Protein AF-X1F8W3-F1 (afdb_monomer_lite)

pLDDT: mean 80.5, std 16.08, range [35.09, 96.38]

Sequence (111 aa):
MELKEGIKSKRTVRGIKFFSSEDVSRILGLSIISARLYLKDGKIPGGIKIGRRWFVSNRNLDKWLTGSFIFTPSQAEIIEEKLVKNIETTLAKIRQKQEELKRNSAPKEAV

InterPro domains:
  IPR041657 Helix-turn-helix domain, group 17 [PF12728] (19-66)

Structure (mmCIF, N/CA/C/O backbone):
data_AF-X1F8W3-F1
#
_entry.id   AF-X1F8W3-F1
#
loop_
_atom_site.group_PDB
_atom_site.id
_atom_site.type_symbol
_atom_site.label_atom_id
_atom_site.label_alt_id
_atom_site.label_comp_id
_atom_site.label_asym_id
_atom_site.label_entity_id
_atom_site.label_seq_id
_atom_site.pdbx_PDB_ins_code
_atom_site.Cartn_x
_atom_site.Cartn_y
_atom_site.Cartn_z
_atom_site.occupancy
_atom_site.B_iso_or_equiv
_atom_site.auth_seq_id
_atom_site.auth_comp_id
_atom_site.auth_asym_id
_atom_site.auth_atom_id
_atom_site.pdbx_PDB_model_num
ATOM 1 N N . MET A 1 1 ? -6.905 -26.098 18.310 1.00 35.69 1 MET A N 1
ATOM 2 C CA . MET A 1 1 ? -6.172 -25.192 17.401 1.00 35.69 1 MET A CA 1
ATOM 3 C C . MET A 1 1 ? -6.775 -23.807 17.600 1.00 35.69 1 MET A C 1
ATOM 5 O O . MET A 1 1 ? -7.760 -23.471 16.961 1.00 35.69 1 MET A O 1
ATOM 9 N N . GLU A 1 2 ? -6.302 -23.081 18.614 1.00 35.09 2 GLU A N 1
ATOM 10 C CA . GLU A 1 2 ? -6.879 -21.792 19.015 1.00 35.09 2 GLU A CA 1
ATOM 11 C C . GLU A 1 2 ? -6.372 -20.680 18.092 1.00 35.09 2 GLU A C 1
ATOM 13 O O . GLU A 1 2 ? -5.166 -20.491 17.917 1.00 35.09 2 GLU A O 1
ATOM 18 N N . LEU A 1 3 ? -7.308 -19.960 17.472 1.00 35.47 3 LEU A N 1
ATOM 19 C CA . LEU A 1 3 ? -7.032 -18.760 16.690 1.00 35.47 3 LEU A CA 1
ATOM 20 C C . LEU A 1 3 ? -6.466 -17.694 17.636 1.00 35.47 3 LEU A C 1
ATOM 22 O O . LEU A 1 3 ? -7.182 -17.150 18.475 1.00 35.47 3 LEU A O 1
ATOM 26 N N . LYS A 1 4 ? -5.159 -17.440 17.517 1.00 42.25 4 LYS A N 1
ATOM 27 C CA . LYS A 1 4 ? -4.431 -16.440 18.302 1.00 42.25 4 LYS A CA 1
ATOM 28 C C . LYS A 1 4 ? -5.124 -15.078 18.215 1.00 42.25 4 LYS A C 1
ATOM 30 O O . LYS A 1 4 ? -5.308 -14.544 17.127 1.00 42.25 4 LYS A O 1
ATOM 35 N N . GLU A 1 5 ? -5.468 -14.576 19.399 1.00 39.41 5 GLU A N 1
ATOM 36 C CA . GLU A 1 5 ? -5.781 -13.201 19.791 1.00 39.41 5 GLU A CA 1
ATOM 37 C C . GLU A 1 5 ? -6.077 -12.204 18.660 1.00 39.41 5 GLU A C 1
ATOM 39 O O . GLU A 1 5 ? -5.198 -11.785 17.904 1.00 39.41 5 GLU A O 1
ATOM 44 N N . GLY A 1 6 ? -7.332 -11.746 18.626 1.00 40.38 6 GLY A N 1
ATOM 45 C CA . GLY A 1 6 ? -7.822 -10.725 17.708 1.00 40.38 6 GLY A CA 1
ATOM 46 C C . GLY A 1 6 ? -6.868 -9.538 17.569 1.00 40.38 6 GLY A C 1
ATOM 47 O O . GLY A 1 6 ? -6.404 -8.959 18.553 1.00 40.38 6 GLY A O 1
ATOM 48 N N . ILE A 1 7 ? -6.595 -9.171 16.317 1.00 46.47 7 ILE A N 1
ATOM 49 C CA . ILE A 1 7 ? -5.735 -8.053 15.932 1.00 46.47 7 ILE A CA 1
ATOM 50 C C . ILE A 1 7 ? -6.200 -6.787 16.673 1.00 46.47 7 ILE A C 1
ATOM 52 O O . ILE A 1 7 ? -7.218 -6.176 16.333 1.00 46.47 7 ILE A O 1
ATOM 56 N N . LYS A 1 8 ? -5.474 -6.405 17.732 1.00 46.94 8 LYS A N 1
ATOM 57 C CA . LYS A 1 8 ? -5.797 -5.240 18.566 1.00 46.94 8 LYS A CA 1
ATOM 58 C C . LYS A 1 8 ? -5.547 -3.955 17.778 1.00 46.94 8 LYS A C 1
ATOM 60 O O . LYS A 1 8 ? -4.443 -3.416 17.794 1.00 46.94 8 LYS A O 1
ATOM 65 N N . SER A 1 9 ? -6.592 -3.438 17.134 1.00 52.06 9 SER A N 1
ATOM 66 C CA . SER A 1 9 ? -6.639 -2.043 16.686 1.00 52.06 9 SER A CA 1
ATOM 67 C C . SER A 1 9 ? -6.369 -1.136 17.888 1.00 52.06 9 SER A C 1
ATOM 69 O O . SER A 1 9 ? -7.103 -1.158 18.875 1.00 52.06 9 SER A O 1
ATOM 71 N N . LYS A 1 10 ? -5.292 -0.345 17.828 1.00 56.47 10 LYS A N 1
ATOM 72 C CA . LYS A 1 10 ? -4.890 0.526 18.945 1.00 56.47 10 LYS A CA 1
ATOM 73 C C . LYS A 1 10 ? -5.792 1.749 19.121 1.00 56.47 10 LYS A C 1
ATOM 75 O O . LYS A 1 10 ? -5.670 2.432 20.135 1.00 56.47 10 LYS A O 1
ATOM 80 N N . ARG A 1 11 ? -6.628 2.085 18.131 1.00 64.00 11 ARG A N 1
ATOM 81 C CA . ARG A 1 11 ? -7.439 3.310 18.133 1.00 64.00 11 ARG A CA 1
ATOM 82 C C . ARG A 1 11 ? -8.767 3.095 17.419 1.00 64.00 11 ARG A C 1
ATOM 84 O O . ARG A 1 11 ? -8.799 2.848 16.214 1.00 64.00 11 ARG A O 1
ATOM 91 N N . THR A 1 12 ? -9.846 3.276 18.171 1.00 71.62 12 THR A N 1
ATOM 92 C CA . THR A 1 12 ? -11.211 3.348 17.652 1.00 71.62 12 THR A CA 1
ATOM 93 C C . THR A 1 12 ? -11.664 4.800 17.729 1.00 71.62 12 THR A C 1
ATOM 95 O O . THR A 1 12 ? -11.632 5.395 18.802 1.00 71.62 12 THR A O 1
ATOM 98 N N . VAL A 1 13 ? -12.079 5.386 16.608 1.00 69.25 13 VAL A N 1
ATOM 99 C CA . VAL A 1 13 ? -12.645 6.744 16.569 1.00 69.25 13 VAL A CA 1
ATOM 100 C C . VAL A 1 13 ? -14.052 6.633 16.007 1.00 69.25 13 VAL A C 1
ATOM 102 O O . VAL A 1 13 ? -14.225 6.128 14.901 1.00 69.25 13 VAL A O 1
ATOM 105 N N . ARG A 1 14 ? -15.066 7.063 16.772 1.00 70.75 14 ARG A N 1
ATOM 106 C CA . ARG A 1 14 ? -16.489 6.973 16.378 1.00 70.75 14 ARG A CA 1
ATOM 107 C C . ARG A 1 14 ? -16.908 5.558 15.925 1.00 70.75 14 ARG A C 1
ATOM 109 O O . ARG A 1 14 ? -17.588 5.396 14.919 1.00 70.75 14 ARG A O 1
ATOM 116 N N . GLY A 1 15 ? -16.431 4.521 16.620 1.00 77.75 15 GLY A N 1
ATOM 117 C CA . GLY A 1 15 ? -16.706 3.113 16.284 1.00 77.75 15 GLY A CA 1
ATOM 118 C C . GLY A 1 15 ? -15.906 2.548 15.100 1.00 77.75 15 GLY A C 1
ATOM 119 O O . GLY A 1 15 ? -15.981 1.353 14.826 1.00 77.75 15 GLY A O 1
ATOM 120 N N . ILE A 1 16 ? -15.093 3.362 14.419 1.00 79.50 16 ILE A N 1
ATOM 121 C CA . ILE A 1 16 ? -14.241 2.919 13.312 1.00 79.50 16 ILE A CA 1
ATOM 122 C C . ILE A 1 16 ? -12.872 2.521 13.862 1.00 79.50 16 ILE A C 1
ATOM 124 O O . ILE A 1 16 ? -12.170 3.339 14.460 1.00 79.50 16 ILE A O 1
ATOM 128 N N . LYS A 1 17 ? -12.492 1.259 13.642 1.00 86.75 17 LYS A N 1
ATOM 129 C CA . LYS A 1 17 ? -11.168 0.725 13.982 1.00 86.75 17 LYS A CA 1
ATOM 130 C C . LYS A 1 17 ? -10.131 1.183 12.961 1.00 86.75 17 LYS A C 1
ATOM 132 O O . LYS A 1 17 ? -10.383 1.116 11.757 1.00 86.75 17 LYS A O 1
ATOM 137 N N . PHE A 1 18 ? -8.969 1.603 13.447 1.00 88.25 18 PHE A N 1
ATOM 138 C CA . PHE A 1 18 ? -7.807 1.927 12.623 1.00 88.25 18 PHE A CA 1
ATOM 139 C C . PHE A 1 18 ? -6.662 0.951 12.888 1.00 88.25 18 PHE A C 1
ATOM 141 O O . PHE A 1 18 ? -6.408 0.575 14.036 1.00 88.25 18 PHE A O 1
ATOM 148 N N . PHE A 1 19 ? -5.960 0.587 11.823 1.00 91.19 19 PHE A N 1
ATOM 149 C CA . PHE A 1 19 ? -4.802 -0.300 11.825 1.00 91.19 19 PHE A CA 1
ATOM 150 C C . PHE A 1 19 ? -3.563 0.485 11.436 1.00 91.19 19 PHE A C 1
ATOM 152 O O . PHE A 1 19 ? -3.603 1.242 10.466 1.00 91.19 19 PHE A O 1
ATOM 159 N N . SER A 1 20 ? -2.474 0.332 12.185 1.00 93.25 20 SER A N 1
ATOM 160 C CA . SER A 1 20 ? -1.189 0.925 11.813 1.00 93.25 20 SER A CA 1
ATOM 161 C C . SER A 1 20 ? -0.466 0.091 10.752 1.00 93.25 20 SER A C 1
ATOM 163 O O . SER A 1 20 ? -0.867 -1.026 10.437 1.00 93.25 20 SER A O 1
ATOM 165 N N . SER A 1 21 ? 0.648 0.599 10.225 1.00 92.88 21 SER A N 1
ATOM 166 C CA . SER A 1 21 ? 1.546 -0.164 9.342 1.00 92.88 21 SER A CA 1
ATOM 167 C C . SER A 1 21 ? 1.969 -1.527 9.913 1.00 92.88 21 SER A C 1
ATOM 169 O O . SER A 1 21 ? 2.103 -2.489 9.167 1.00 92.88 21 SER A O 1
ATOM 171 N N . GLU A 1 22 ? 2.166 -1.623 11.226 1.00 93.62 22 GLU A N 1
ATOM 172 C CA . GLU A 1 22 ? 2.526 -2.849 11.941 1.00 93.62 22 GLU A CA 1
ATOM 173 C C . GLU A 1 22 ? 1.352 -3.831 12.025 1.00 93.62 22 GLU A C 1
ATOM 175 O O . GLU A 1 22 ? 1.541 -5.042 11.938 1.00 93.62 22 GLU A O 1
ATOM 180 N N . ASP A 1 23 ? 0.128 -3.325 12.168 1.00 92.00 23 ASP A N 1
ATOM 181 C CA . ASP A 1 23 ? -1.077 -4.152 12.111 1.00 92.00 23 ASP A CA 1
ATOM 182 C C . ASP A 1 23 ? -1.292 -4.684 10.692 1.00 92.00 23 ASP A C 1
ATOM 184 O O . ASP A 1 23 ? -1.471 -5.882 10.505 1.00 92.00 23 ASP A O 1
ATOM 188 N N . VAL A 1 24 ? -1.182 -3.814 9.685 1.00 91.81 24 VAL A N 1
ATOM 189 C CA . VAL A 1 24 ? -1.296 -4.180 8.265 1.00 91.81 24 VAL A CA 1
ATOM 190 C C . VAL A 1 24 ? -0.223 -5.193 7.865 1.00 91.81 24 VAL A C 1
ATOM 192 O O . VAL A 1 24 ? -0.518 -6.158 7.170 1.00 91.81 24 VAL A O 1
ATOM 195 N N . SER A 1 25 ? 1.009 -5.020 8.344 1.00 93.62 25 SER A N 1
ATOM 196 C CA . SER A 1 25 ? 2.098 -5.984 8.156 1.00 93.62 25 SER A CA 1
ATOM 197 C C . SER A 1 25 ? 1.730 -7.372 8.683 1.00 93.62 25 SER A C 1
ATOM 199 O O . SER A 1 25 ? 1.914 -8.353 7.967 1.00 93.62 25 SER A O 1
ATOM 201 N N . ARG A 1 26 ? 1.144 -7.455 9.885 1.00 92.81 26 ARG A N 1
ATOM 202 C CA . ARG A 1 26 ? 0.686 -8.724 10.469 1.00 92.81 26 ARG A CA 1
ATOM 203 C C . ARG A 1 26 ? -0.492 -9.333 9.715 1.00 92.81 26 ARG A C 1
ATOM 205 O O . ARG A 1 26 ? -0.504 -10.539 9.517 1.00 92.81 26 ARG A O 1
ATOM 212 N N . ILE A 1 27 ? -1.452 -8.512 9.292 1.00 89.44 27 ILE A N 1
ATOM 213 C CA . ILE A 1 27 ? -2.636 -8.957 8.541 1.00 89.44 27 ILE A CA 1
ATOM 214 C C . ILE A 1 27 ? -2.236 -9.535 7.179 1.00 89.44 27 ILE A C 1
ATOM 216 O O . ILE A 1 27 ? -2.746 -10.575 6.780 1.00 89.44 27 ILE A O 1
ATOM 220 N N . LEU A 1 28 ? -1.326 -8.864 6.469 1.00 88.75 28 LEU A N 1
ATOM 221 C CA . LEU A 1 28 ? -0.954 -9.217 5.096 1.00 88.75 28 LEU A CA 1
ATOM 222 C C . LEU A 1 28 ? 0.259 -10.152 5.005 1.00 88.75 28 LEU A C 1
ATOM 224 O O . LEU A 1 28 ? 0.614 -10.572 3.908 1.00 88.75 28 LEU A O 1
ATOM 228 N N . GLY A 1 29 ? 0.938 -10.434 6.120 1.00 90.12 29 GLY A N 1
ATOM 229 C CA . GLY A 1 29 ? 2.182 -11.212 6.121 1.00 90.12 29 GLY A CA 1
ATOM 230 C C . GLY A 1 29 ? 3.344 -10.518 5.397 1.00 90.12 29 GLY A C 1
ATOM 231 O O . GLY A 1 29 ? 4.235 -11.181 4.874 1.00 90.12 29 GLY A O 1
ATOM 232 N N . LEU A 1 30 ? 3.341 -9.183 5.337 1.00 91.75 30 LEU A N 1
ATOM 233 C CA . LEU A 1 30 ? 4.356 -8.379 4.646 1.00 91.75 30 LEU A CA 1
ATOM 234 C C . LEU A 1 30 ? 5.331 -7.744 5.638 1.00 91.75 30 LEU A C 1
ATOM 236 O O . LEU A 1 30 ? 5.013 -7.571 6.813 1.00 91.75 30 LEU A O 1
ATOM 240 N N . SER A 1 31 ? 6.493 -7.289 5.159 1.00 95.31 31 SER A N 1
ATOM 241 C CA . SER A 1 31 ? 7.386 -6.467 5.985 1.00 95.31 31 SER A CA 1
ATOM 242 C C . SER A 1 31 ? 6.705 -5.155 6.410 1.00 95.31 31 SER A C 1
ATOM 244 O O . SER A 1 31 ? 5.912 -4.574 5.661 1.00 95.31 31 SER A O 1
ATOM 246 N N . ILE A 1 32 ? 7.054 -4.635 7.592 1.00 94.62 32 ILE A N 1
ATOM 247 C CA . ILE A 1 32 ? 6.522 -3.353 8.097 1.00 94.62 32 ILE A CA 1
ATOM 248 C C . ILE A 1 32 ? 6.855 -2.202 7.135 1.00 94.62 32 ILE A C 1
ATOM 250 O O . ILE A 1 32 ? 6.046 -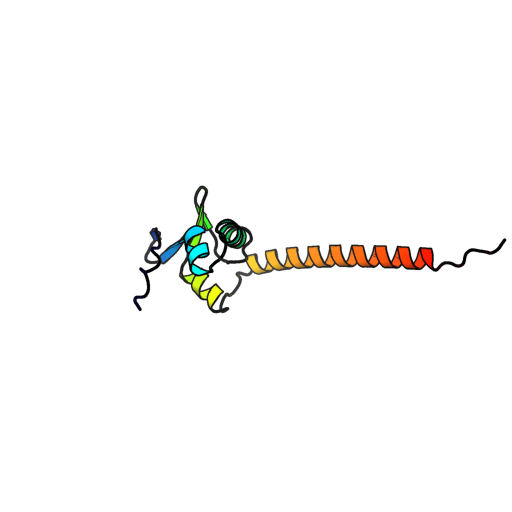1.291 6.942 1.00 94.62 32 ILE A O 1
ATOM 254 N N . ILE A 1 33 ? 8.027 -2.256 6.494 1.00 95.31 33 ILE A N 1
ATOM 255 C CA . ILE A 1 33 ? 8.454 -1.271 5.495 1.00 95.31 33 ILE A CA 1
ATOM 256 C C . ILE A 1 33 ? 7.520 -1.321 4.281 1.00 95.31 33 ILE A C 1
ATOM 258 O O . ILE A 1 33 ? 7.018 -0.280 3.862 1.00 95.31 33 ILE A O 1
ATOM 262 N N . SER A 1 34 ? 7.226 -2.517 3.762 1.00 94.81 34 SER A N 1
ATOM 263 C CA . SER A 1 34 ? 6.308 -2.714 2.634 1.00 94.81 34 SER A CA 1
ATOM 264 C C . SER A 1 34 ? 4.897 -2.236 2.967 1.00 94.81 34 SER A C 1
ATOM 266 O O . SER A 1 34 ? 4.322 -1.471 2.198 1.00 94.81 34 SER A O 1
ATOM 268 N N . ALA A 1 35 ? 4.367 -2.600 4.139 1.00 93.69 35 ALA A N 1
ATOM 269 C CA . ALA A 1 35 ? 3.054 -2.144 4.592 1.00 93.69 35 ALA A CA 1
ATOM 270 C C . ALA A 1 35 ? 2.987 -0.609 4.674 1.00 93.69 35 ALA A C 1
ATOM 272 O O . ALA A 1 35 ? 2.033 0.012 4.206 1.00 93.69 35 ALA A O 1
ATOM 273 N N . ARG A 1 36 ? 4.039 0.028 5.201 1.00 94.25 36 ARG A N 1
ATOM 274 C CA . ARG A 1 36 ? 4.145 1.490 5.247 1.00 94.25 36 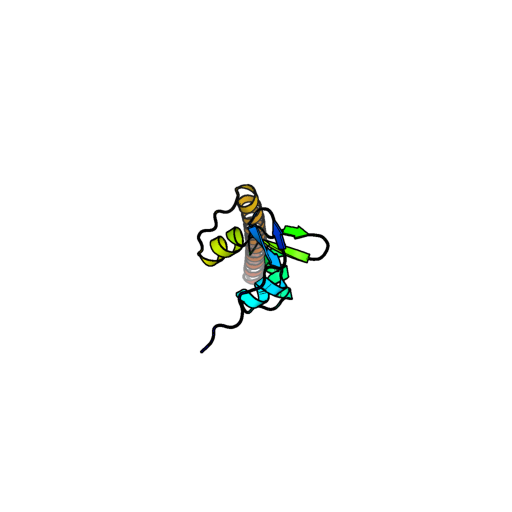ARG A CA 1
ATOM 275 C C . ARG A 1 36 ? 4.206 2.113 3.852 1.00 94.25 36 ARG A C 1
ATOM 277 O O . ARG A 1 36 ? 3.551 3.129 3.636 1.00 94.25 36 ARG A O 1
ATOM 284 N N . LEU A 1 37 ? 4.986 1.546 2.931 1.00 94.19 37 LEU A N 1
ATOM 285 C CA . LEU A 1 37 ? 5.072 2.028 1.550 1.00 94.19 37 LEU A CA 1
ATOM 286 C C . LEU A 1 37 ? 3.730 1.887 0.838 1.00 94.19 37 LEU A C 1
ATOM 288 O O . LEU A 1 37 ? 3.292 2.824 0.191 1.00 94.19 37 LEU A O 1
ATOM 292 N N . TYR A 1 38 ? 3.019 0.779 1.025 1.00 92.75 38 TYR A N 1
ATOM 293 C CA . TYR A 1 38 ? 1.725 0.568 0.376 1.00 92.75 38 TYR A CA 1
ATOM 294 C C . TYR A 1 38 ? 0.667 1.565 0.851 1.00 92.75 38 TYR A C 1
ATOM 296 O O . TYR A 1 38 ? -0.106 2.063 0.036 1.00 92.75 38 TYR A O 1
ATOM 304 N N . LEU A 1 39 ? 0.673 1.901 2.144 1.00 92.38 39 LEU A N 1
ATOM 305 C CA . LEU A 1 39 ? -0.174 2.958 2.700 1.00 92.38 39 LEU A CA 1
ATOM 306 C C . LEU A 1 39 ? 0.235 4.351 2.206 1.00 92.38 39 LEU A C 1
ATOM 308 O O . LEU A 1 39 ? -0.628 5.170 1.904 1.00 92.38 39 LEU A O 1
ATOM 312 N N . LYS A 1 40 ? 1.542 4.621 2.120 1.00 92.12 40 LYS A N 1
ATOM 313 C CA . LYS A 1 40 ? 2.084 5.908 1.663 1.00 92.12 40 LYS A CA 1
ATOM 314 C C . LYS A 1 40 ? 1.813 6.159 0.182 1.00 92.12 40 LYS A C 1
ATOM 316 O O . LYS A 1 40 ? 1.453 7.269 -0.193 1.00 92.12 40 LYS A O 1
ATOM 321 N N . ASP A 1 41 ? 2.020 5.141 -0.641 1.00 87.88 41 ASP A N 1
ATOM 322 C CA . ASP A 1 41 ? 1.959 5.231 -2.099 1.00 87.88 41 ASP A CA 1
ATOM 323 C C . ASP A 1 41 ? 0.519 5.115 -2.623 1.00 87.88 41 ASP A C 1
ATOM 325 O O . ASP A 1 41 ?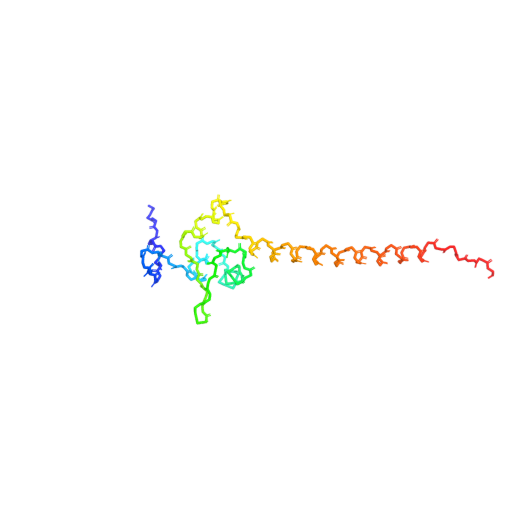 0.292 5.276 -3.822 1.00 87.88 41 ASP A O 1
ATOM 329 N N . GLY A 1 42 ? -0.444 4.834 -1.736 1.00 86.50 42 GLY A N 1
ATOM 330 C CA . GLY A 1 42 ? -1.862 4.685 -2.065 1.00 86.50 42 GLY A CA 1
ATOM 331 C C . GLY A 1 42 ? -2.238 3.319 -2.642 1.00 86.50 42 GLY A C 1
ATOM 332 O O . GLY A 1 42 ? -3.370 3.146 -3.079 1.00 86.50 42 GLY A O 1
ATOM 333 N N . LYS A 1 43 ? -1.323 2.337 -2.623 1.00 87.19 43 LYS A N 1
ATOM 334 C CA . LYS A 1 43 ? -1.606 0.957 -3.060 1.00 87.19 43 LYS A CA 1
ATOM 335 C C . LYS A 1 43 ? -2.650 0.287 -2.177 1.00 87.19 43 LYS A C 1
ATOM 337 O O . LYS A 1 43 ? -3.489 -0.446 -2.685 1.00 87.19 43 LYS A O 1
ATOM 342 N N . ILE A 1 44 ? -2.584 0.553 -0.870 1.00 88.88 44 ILE A N 1
ATOM 343 C CA . ILE A 1 44 ? -3.692 0.317 0.054 1.00 88.88 44 ILE A CA 1
ATOM 344 C C . ILE A 1 44 ? -4.383 1.673 0.236 1.00 88.88 44 ILE A C 1
ATOM 346 O O . ILE A 1 44 ? -3.826 2.569 0.883 1.00 88.88 44 ILE A O 1
ATOM 350 N N . PRO A 1 45 ? -5.559 1.862 -0.370 1.00 84.00 45 PRO A N 1
ATOM 351 C CA . PRO A 1 45 ? -6.224 3.147 -0.407 1.00 84.00 45 PRO A CA 1
ATOM 352 C C . PRO A 1 45 ? -6.803 3.532 0.958 1.00 84.00 45 PRO A C 1
ATOM 354 O O . PRO A 1 45 ? -7.116 2.704 1.816 1.00 84.00 45 PRO A O 1
ATOM 357 N N . GLY A 1 46 ? -6.932 4.842 1.172 1.00 86.56 46 GLY A N 1
ATOM 358 C CA . GLY A 1 46 ? -7.405 5.389 2.443 1.00 86.56 46 GLY A CA 1
ATOM 359 C C . GLY A 1 46 ? -6.387 5.299 3.585 1.00 86.56 46 GLY A C 1
ATOM 360 O O . GLY A 1 46 ? -6.784 5.319 4.753 1.00 86.56 46 GLY A O 1
ATOM 361 N N . GLY A 1 47 ? -5.098 5.196 3.248 1.00 90.19 47 GLY A N 1
ATOM 362 C CA . GLY A 1 47 ? -3.993 5.415 4.172 1.00 90.19 47 GLY A CA 1
ATOM 363 C C . GLY A 1 47 ? -3.933 6.877 4.626 1.00 90.19 47 GLY A C 1
ATOM 364 O O . GLY A 1 47 ? -3.929 7.793 3.809 1.00 90.19 47 GLY A O 1
ATOM 365 N N . ILE A 1 48 ? -3.879 7.104 5.936 1.00 89.00 48 ILE A N 1
ATOM 366 C CA . ILE A 1 48 ? -3.818 8.429 6.559 1.00 89.00 48 ILE A CA 1
ATOM 367 C C . ILE A 1 48 ? -2.561 8.504 7.419 1.00 89.00 48 ILE A C 1
ATOM 369 O O . ILE A 1 48 ? -2.294 7.634 8.254 1.00 89.00 48 ILE A O 1
ATOM 373 N N . LYS A 1 49 ? -1.787 9.575 7.242 1.00 91.38 49 LYS A N 1
ATOM 374 C CA . LYS A 1 49 ? -0.617 9.856 8.072 1.00 91.38 49 LYS A CA 1
ATOM 375 C C . LYS A 1 49 ? -1.035 10.650 9.307 1.00 91.38 49 LYS A C 1
ATOM 377 O O . LYS A 1 49 ? -1.555 11.753 9.189 1.00 91.38 49 LYS A O 1
ATOM 382 N N . ILE A 1 50 ? -0.756 10.110 10.492 1.00 85.31 50 ILE A N 1
ATOM 383 C CA . ILE A 1 50 ? -0.983 10.785 11.777 1.00 85.31 50 ILE A CA 1
ATOM 384 C C . ILE A 1 50 ? 0.356 10.849 12.515 1.00 85.31 50 ILE A C 1
ATOM 386 O O . ILE A 1 50 ? 0.911 9.832 12.947 1.00 85.31 50 ILE A O 1
ATOM 390 N N . GLY A 1 51 ? 0.912 12.058 12.624 1.00 86.69 51 GLY A N 1
ATOM 391 C CA . GLY A 1 51 ? 2.270 12.272 13.120 1.00 86.69 51 GLY A CA 1
ATOM 392 C C . GLY A 1 51 ? 3.308 11.552 12.249 1.00 86.69 51 GLY A C 1
ATOM 393 O O . GLY A 1 51 ? 3.446 11.828 11.056 1.00 86.69 51 GLY A O 1
ATOM 394 N N . ARG A 1 52 ? 4.050 10.607 12.840 1.00 87.19 52 ARG A N 1
ATOM 395 C CA . ARG A 1 52 ? 5.086 9.814 12.146 1.00 87.19 52 ARG A CA 1
ATOM 396 C C . ARG A 1 52 ? 4.596 8.454 11.630 1.00 87.19 52 ARG A C 1
ATOM 398 O O . ARG A 1 52 ? 5.378 7.743 11.000 1.00 87.19 52 ARG A O 1
ATOM 405 N N . ARG A 1 53 ? 3.337 8.083 11.886 1.00 87.75 53 ARG A N 1
ATOM 406 C CA . ARG A 1 53 ? 2.795 6.746 11.595 1.00 87.75 53 ARG A CA 1
ATOM 407 C C . ARG A 1 53 ? 1.686 6.797 10.547 1.00 87.75 53 ARG A C 1
ATOM 409 O O . ARG A 1 53 ? 0.992 7.803 10.420 1.00 87.75 53 ARG A O 1
ATOM 416 N N . TRP A 1 54 ? 1.553 5.703 9.804 1.00 93.06 54 TRP A N 1
ATOM 417 C CA . TRP A 1 54 ? 0.501 5.505 8.811 1.00 93.06 54 TRP A CA 1
ATOM 418 C C . TRP A 1 54 ? -0.578 4.593 9.372 1.00 93.06 54 TRP A C 1
ATOM 420 O O . TRP A 1 54 ? -0.263 3.619 10.058 1.00 93.06 54 TRP A O 1
ATOM 430 N N . PHE A 1 55 ? -1.827 4.928 9.069 1.00 91.81 55 PHE A N 1
ATOM 431 C CA . PHE A 1 55 ? -3.005 4.204 9.515 1.00 91.81 55 PHE A CA 1
ATOM 432 C C . PHE A 1 55 ? -3.973 3.973 8.362 1.00 91.81 55 PHE A C 1
ATOM 434 O O . PHE A 1 55 ? -4.030 4.773 7.436 1.00 91.81 55 PHE A O 1
ATOM 441 N N . VAL A 1 56 ? -4.781 2.924 8.451 1.00 92.69 56 VAL A N 1
ATOM 442 C CA . VAL A 1 56 ? -5.906 2.661 7.548 1.00 92.69 56 VAL A CA 1
ATOM 443 C C . VAL A 1 56 ? -7.123 2.254 8.365 1.00 92.69 56 VAL A C 1
ATOM 445 O O . VAL A 1 56 ? -6.991 1.611 9.406 1.00 92.69 56 VAL A O 1
ATOM 448 N N . SER A 1 57 ? -8.314 2.663 7.938 1.00 91.31 57 SER A N 1
ATOM 449 C CA . SER A 1 57 ? -9.552 2.241 8.599 1.00 91.31 57 SER A CA 1
ATOM 450 C C . SER A 1 57 ? -9.900 0.794 8.238 1.00 91.31 57 SER A C 1
ATOM 452 O O . SER A 1 57 ? -9.615 0.354 7.125 1.00 91.31 57 SER A O 1
ATOM 454 N N . ASN A 1 58 ? -10.579 0.074 9.137 1.00 88.88 58 ASN A N 1
ATOM 455 C CA . ASN A 1 58 ? -11.043 -1.291 8.863 1.00 88.88 58 ASN A CA 1
ATOM 456 C C . ASN A 1 58 ? -11.896 -1.368 7.596 1.00 88.88 58 ASN A C 1
ATOM 458 O O . ASN A 1 58 ? -11.680 -2.233 6.766 1.00 88.88 58 ASN A O 1
ATOM 462 N N . ARG A 1 59 ? -12.799 -0.401 7.394 1.00 85.94 59 ARG A N 1
ATOM 463 C CA . ARG A 1 59 ? -13.652 -0.352 6.197 1.00 85.94 59 ARG A CA 1
ATOM 464 C C . ARG A 1 59 ? -12.840 -0.273 4.905 1.00 85.94 59 ARG A C 1
ATOM 466 O O . ARG A 1 59 ? -13.203 -0.919 3.931 1.00 85.94 59 ARG A O 1
ATOM 473 N N . ASN A 1 60 ? -11.775 0.529 4.879 1.00 87.56 60 ASN A N 1
ATOM 474 C CA . ASN A 1 60 ? -10.954 0.669 3.677 1.00 87.56 60 ASN A CA 1
ATOM 475 C C . ASN A 1 60 ? -10.099 -0.573 3.439 1.00 87.56 60 ASN A C 1
ATOM 477 O O . ASN A 1 60 ? -9.980 -1.016 2.300 1.00 87.56 60 ASN A O 1
ATOM 481 N N . LEU A 1 61 ? -9.546 -1.140 4.512 1.00 87.94 61 LEU A N 1
ATOM 482 C CA . LEU A 1 61 ? -8.754 -2.358 4.430 1.00 87.94 61 LEU A CA 1
ATOM 483 C C . LEU A 1 61 ? -9.609 -3.550 3.970 1.00 87.94 61 LEU A C 1
ATOM 485 O O . LEU A 1 61 ? -9.208 -4.238 3.039 1.00 87.94 61 LEU A O 1
ATOM 489 N N . ASP A 1 62 ? -10.811 -3.728 4.525 1.00 86.81 62 ASP A N 1
ATOM 490 C CA . ASP A 1 62 ? -11.759 -4.779 4.123 1.00 86.81 62 ASP A CA 1
ATOM 491 C C . ASP A 1 62 ? -12.197 -4.625 2.660 1.00 86.81 62 ASP A C 1
ATOM 493 O O . ASP A 1 62 ? -12.199 -5.592 1.897 1.00 86.81 62 ASP A O 1
ATOM 497 N N . LYS A 1 63 ? -12.526 -3.401 2.222 1.00 84.69 63 LYS A N 1
ATOM 498 C CA . LYS A 1 63 ? -12.866 -3.135 0.813 1.00 84.69 63 LYS A CA 1
ATOM 499 C C . LYS A 1 63 ? -11.716 -3.466 -0.133 1.00 84.69 63 LYS A C 1
ATOM 501 O O . LYS A 1 63 ? -11.943 -4.001 -1.211 1.00 84.69 63 LYS A O 1
ATOM 506 N N . TRP A 1 64 ? -10.487 -3.151 0.268 1.00 86.94 64 TRP A N 1
ATOM 507 C CA . TRP A 1 64 ? -9.305 -3.464 -0.527 1.00 86.94 64 TRP A CA 1
ATOM 508 C C . TRP A 1 64 ? -9.056 -4.976 -0.594 1.00 86.94 64 TRP A C 1
ATOM 510 O O . TRP A 1 64 ? -8.855 -5.506 -1.681 1.00 86.94 64 TRP A O 1
ATOM 520 N N . LEU A 1 65 ? -9.159 -5.679 0.540 1.00 85.06 65 LEU A N 1
ATOM 521 C CA . LEU A 1 65 ? -8.988 -7.136 0.619 1.00 85.06 65 LEU A CA 1
ATOM 522 C C . LEU A 1 65 ? -10.027 -7.907 -0.201 1.00 85.06 65 LEU A C 1
ATOM 524 O O . LEU A 1 65 ? -9.715 -8.942 -0.778 1.00 85.06 65 LEU A O 1
ATOM 528 N N . THR A 1 66 ? -11.255 -7.398 -0.264 1.00 83.81 66 THR A N 1
ATOM 529 C CA . THR A 1 66 ? -12.354 -8.001 -1.035 1.00 83.81 66 THR A CA 1
ATOM 530 C C . THR A 1 66 ? -12.353 -7.599 -2.511 1.00 83.81 66 THR A C 1
ATOM 532 O O . THR A 1 66 ? -13.224 -8.038 -3.257 1.00 83.81 66 THR A O 1
ATOM 535 N N . GLY A 1 67 ? -11.424 -6.738 -2.944 1.00 75.56 67 GLY A N 1
ATOM 536 C CA . GLY A 1 67 ? -11.393 -6.199 -4.308 1.00 75.56 67 GLY A CA 1
ATOM 537 C C . GLY A 1 67 ? -12.556 -5.254 -4.641 1.00 75.56 67 GLY A C 1
ATOM 538 O O . GLY A 1 67 ? -12.686 -4.824 -5.781 1.00 75.56 67 GLY A O 1
ATOM 539 N N . SER A 1 68 ? -13.385 -4.885 -3.661 1.00 68.19 68 SER A N 1
ATOM 540 C CA . 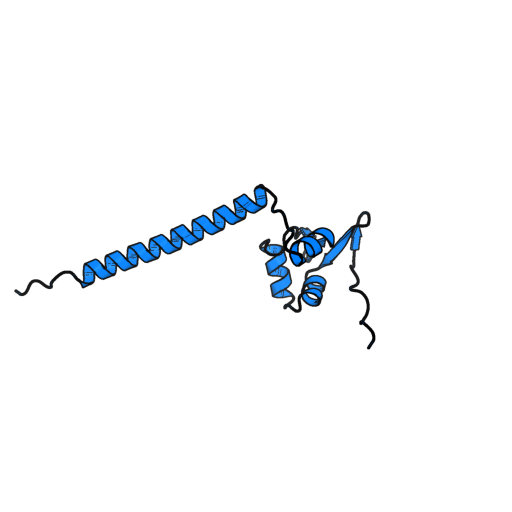SER A 1 68 ? -14.573 -4.032 -3.825 1.00 68.19 68 SER A CA 1
ATOM 541 C C . SER A 1 68 ? -14.264 -2.534 -3.684 1.00 68.19 68 SER A C 1
ATOM 543 O O . SER A 1 68 ? -15.136 -1.715 -3.373 1.00 68.19 68 SER A O 1
ATOM 545 N N . PHE A 1 69 ? -12.997 -2.152 -3.864 1.00 64.06 69 PHE A N 1
ATOM 546 C CA . PHE A 1 69 ? -12.562 -0.783 -3.647 1.00 64.06 69 PHE A CA 1
ATOM 547 C C . PHE A 1 69 ? -12.921 0.115 -4.835 1.00 64.06 69 PHE A C 1
ATOM 549 O O . PHE A 1 69 ? -12.422 -0.064 -5.941 1.00 64.06 69 PHE A O 1
ATOM 556 N N . ILE A 1 70 ? -13.754 1.124 -4.576 1.00 59.19 70 ILE A N 1
ATOM 557 C CA . ILE A 1 70 ? -14.056 2.195 -5.528 1.00 59.19 70 ILE A CA 1
ATOM 558 C C . ILE A 1 70 ? -13.055 3.321 -5.262 1.00 59.19 70 ILE A C 1
ATOM 560 O O . ILE A 1 70 ? -13.064 3.912 -4.178 1.00 59.19 70 ILE A O 1
ATOM 564 N N . PHE A 1 71 ? -12.167 3.592 -6.220 1.00 59.91 71 PHE A N 1
ATOM 565 C CA . PHE A 1 71 ? -11.277 4.750 -6.150 1.00 59.91 71 PHE A CA 1
ATOM 566 C C . PHE A 1 71 ? -12.107 6.034 -6.163 1.00 59.91 71 PHE A C 1
ATOM 568 O O . PHE A 1 71 ? -13.086 6.146 -6.902 1.00 59.91 71 PHE A O 1
ATOM 575 N N . THR A 1 72 ? -11.727 7.016 -5.346 1.00 63.34 72 THR A N 1
ATOM 576 C CA . THR A 1 72 ? -12.297 8.356 -5.517 1.00 63.34 72 THR A CA 1
ATOM 577 C C . THR A 1 72 ? -11.818 8.933 -6.855 1.00 63.34 72 THR A C 1
ATOM 579 O O . THR A 1 72 ? -10.709 8.593 -7.275 1.00 63.34 72 THR A O 1
ATOM 582 N N . PRO A 1 73 ? -12.582 9.829 -7.512 1.00 62.53 73 PRO A N 1
ATOM 583 C CA . PRO A 1 73 ? -12.159 10.440 -8.778 1.00 62.53 73 PRO A CA 1
ATOM 584 C C . PRO A 1 73 ? -10.749 11.045 -8.699 1.00 62.53 73 PRO A C 1
ATOM 586 O O . PRO A 1 73 ? -9.896 10.746 -9.523 1.00 62.53 73 PRO A O 1
ATOM 589 N N . SER A 1 74 ? -10.447 11.747 -7.602 1.00 69.69 74 SER A N 1
ATOM 590 C CA . SER A 1 74 ? -9.109 12.295 -7.335 1.00 69.69 74 SER A CA 1
ATOM 591 C C . SER A 1 74 ? -8.007 11.228 -7.225 1.00 69.69 74 SER A C 1
ATOM 593 O O . SER A 1 74 ? -6.876 11.460 -7.641 1.00 69.69 74 SER A O 1
ATOM 595 N N . GLN A 1 75 ? -8.295 10.050 -6.662 1.00 65.50 75 GLN A N 1
ATOM 596 C CA . GLN A 1 75 ? -7.311 8.964 -6.606 1.00 65.50 75 GLN A CA 1
ATOM 597 C C . GLN A 1 75 ? -7.114 8.306 -7.973 1.00 65.50 75 GLN A C 1
ATOM 599 O O . GLN A 1 75 ? -5.990 7.915 -8.284 1.00 65.50 75 GLN A O 1
ATOM 604 N N . ALA A 1 76 ? -8.180 8.195 -8.770 1.00 69.50 76 ALA A N 1
ATOM 605 C CA . ALA A 1 76 ? -8.109 7.690 -10.136 1.00 69.50 76 ALA A CA 1
ATOM 606 C C . ALA A 1 76 ? -7.255 8.612 -11.020 1.00 69.50 76 ALA A C 1
ATOM 608 O O . ALA A 1 76 ? -6.322 8.125 -11.649 1.00 69.50 76 ALA A O 1
ATOM 609 N N . GLU A 1 77 ? -7.461 9.930 -10.952 1.00 74.06 77 GLU A N 1
ATOM 610 C CA . GLU A 1 77 ? -6.661 10.929 -11.683 1.00 74.06 77 GLU A CA 1
ATOM 611 C C . GLU A 1 77 ? -5.160 10.824 -11.362 1.00 74.06 77 GLU A C 1
ATOM 613 O O . GLU A 1 77 ? -4.324 10.777 -12.261 1.00 74.06 77 GLU A O 1
ATOM 618 N N . ILE A 1 78 ? -4.797 10.699 -10.079 1.00 71.81 78 ILE A N 1
ATOM 619 C CA . ILE A 1 78 ? -3.390 10.546 -9.659 1.00 71.81 78 ILE A CA 1
ATOM 620 C C . 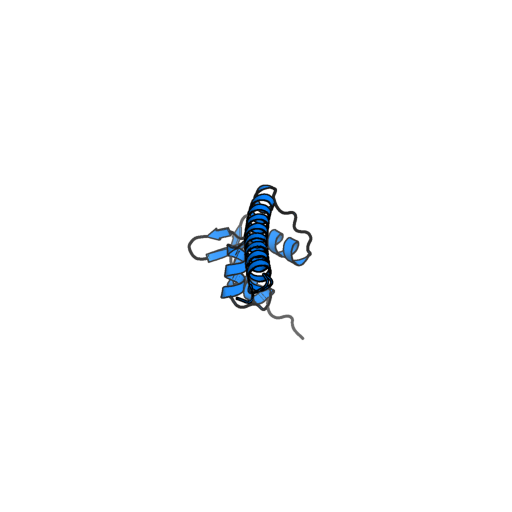ILE A 1 78 ? -2.774 9.247 -10.208 1.00 71.81 78 ILE A C 1
ATOM 622 O O . ILE A 1 78 ? -1.573 9.180 -10.492 1.00 71.81 78 ILE A O 1
ATOM 626 N N . ILE A 1 79 ? -3.566 8.178 -10.296 1.00 75.31 79 ILE A N 1
ATOM 627 C CA . ILE A 1 79 ? -3.120 6.895 -10.845 1.00 75.31 79 ILE A CA 1
ATOM 628 C C . ILE A 1 79 ? -2.946 7.005 -12.362 1.00 75.31 79 ILE A C 1
ATOM 630 O O . ILE A 1 79 ? -1.917 6.562 -12.878 1.00 75.31 79 ILE A O 1
ATOM 634 N N . GLU A 1 80 ? -3.899 7.627 -13.053 1.00 80.81 80 GLU A N 1
ATOM 635 C CA . GLU A 1 80 ? -3.845 7.884 -14.492 1.00 80.81 80 GLU A CA 1
ATOM 636 C C . GLU A 1 80 ? -2.618 8.716 -14.865 1.00 80.81 80 GLU A C 1
ATOM 638 O O . GLU A 1 80 ? -1.857 8.309 -15.739 1.00 80.81 80 GLU A O 1
ATOM 643 N N . GLU A 1 81 ? -2.335 9.802 -14.143 1.00 81.19 81 GLU A N 1
ATOM 644 C CA . GLU A 1 81 ? -1.166 10.651 -14.399 1.00 81.19 81 GLU A CA 1
ATOM 645 C C . GLU A 1 81 ? 0.153 9.858 -14.298 1.00 81.19 81 GLU A C 1
ATOM 647 O O . GLU A 1 81 ? 1.039 9.957 -15.154 1.00 81.19 81 GLU A O 1
ATOM 652 N N . LYS A 1 82 ? 0.278 8.994 -13.281 1.00 83.25 82 LYS A N 1
ATOM 653 C CA . LYS A 1 82 ? 1.449 8.112 -13.124 1.00 83.25 82 LYS A CA 1
ATOM 654 C C . LYS A 1 82 ? 1.559 7.083 -14.249 1.00 83.25 82 LYS A C 1
ATOM 656 O O . LYS A 1 82 ? 2.671 6.791 -14.694 1.00 83.25 82 LYS A O 1
ATOM 661 N N . LEU A 1 83 ? 0.434 6.514 -14.679 1.00 85.62 83 LEU A N 1
ATOM 662 C CA . LEU A 1 83 ? 0.373 5.558 -15.785 1.00 85.62 83 LEU A CA 1
ATOM 663 C C . LEU A 1 83 ? 0.803 6.211 -17.097 1.00 85.62 83 LEU A C 1
ATOM 665 O O . LEU A 1 83 ? 1.691 5.681 -17.766 1.00 85.62 83 LEU A O 1
ATOM 669 N N . VAL A 1 84 ? 0.248 7.382 -17.416 1.00 91.00 84 VAL A N 1
ATOM 670 C CA . VAL A 1 84 ? 0.592 8.163 -18.612 1.00 91.00 84 VAL A CA 1
ATOM 671 C C . VAL A 1 84 ? 2.087 8.460 -18.635 1.00 91.00 84 VAL A C 1
ATOM 673 O O . VAL A 1 84 ? 2.764 8.116 -19.602 1.00 91.00 84 VAL A O 1
ATOM 676 N N . LYS A 1 85 ? 2.649 8.965 -17.532 1.00 89.56 85 LYS A N 1
ATOM 677 C CA . LYS A 1 85 ? 4.082 9.278 -17.441 1.00 89.56 85 LYS A CA 1
ATOM 678 C C . LYS A 1 85 ? 4.987 8.062 -17.683 1.00 89.56 85 LYS A C 1
ATOM 680 O O . LYS A 1 85 ? 6.034 8.176 -18.329 1.00 89.56 85 LYS A O 1
ATOM 685 N N . ASN A 1 86 ? 4.603 6.888 -17.179 1.00 91.12 86 ASN A N 1
ATOM 686 C CA . ASN A 1 86 ? 5.331 5.638 -17.423 1.00 91.12 86 ASN A CA 1
ATOM 687 C C . ASN A 1 86 ? 5.236 5.184 -18.888 1.00 91.12 86 ASN A C 1
ATOM 689 O O . ASN A 1 86 ? 6.222 4.701 -19.453 1.00 91.12 86 ASN A O 1
ATOM 693 N N . ILE A 1 87 ? 4.068 5.339 -19.512 1.00 94.19 87 ILE A N 1
ATOM 694 C CA . ILE A 1 87 ? 3.870 5.025 -20.931 1.00 94.19 87 ILE A CA 1
ATOM 695 C C . ILE A 1 87 ? 4.736 5.950 -21.789 1.00 94.19 87 ILE A C 1
ATOM 697 O O . ILE A 1 87 ? 5.496 5.463 -22.623 1.00 94.19 87 ILE A O 1
ATOM 701 N N . GLU A 1 88 ? 4.706 7.258 -21.539 1.00 94.75 88 GLU A N 1
ATOM 702 C CA . GLU A 1 88 ? 5.514 8.248 -22.260 1.00 94.75 88 GLU A CA 1
ATOM 703 C C . GLU A 1 88 ? 7.010 7.941 -22.183 1.00 94.75 88 GLU A C 1
ATOM 705 O O . GLU A 1 88 ? 7.702 7.902 -23.204 1.00 94.75 88 GLU A O 1
ATOM 710 N N . THR A 1 89 ? 7.516 7.650 -20.983 1.00 94.19 89 THR A N 1
ATOM 711 C CA . THR A 1 89 ? 8.926 7.274 -20.807 1.00 94.19 89 THR A CA 1
ATOM 712 C C . THR A 1 89 ? 9.272 5.968 -21.515 1.00 94.19 89 THR A C 1
ATOM 714 O O . THR A 1 89 ? 10.369 5.838 -22.061 1.00 94.19 89 THR A O 1
ATOM 717 N N . THR A 1 90 ? 8.355 5.003 -21.551 1.00 95.50 90 THR A N 1
ATOM 718 C CA . THR A 1 90 ? 8.556 3.743 -22.278 1.00 95.50 90 THR A CA 1
ATOM 719 C C . THR A 1 90 ? 8.590 3.973 -23.790 1.00 95.50 90 THR A C 1
ATOM 721 O O . THR A 1 90 ? 9.495 3.487 -24.469 1.00 95.50 90 THR A O 1
ATOM 724 N N . LEU A 1 91 ? 7.666 4.776 -24.320 1.00 96.06 91 LEU A N 1
ATOM 725 C CA . LEU A 1 91 ? 7.619 5.138 -25.738 1.00 96.06 91 LEU A CA 1
ATOM 726 C C . LEU A 1 91 ? 8.869 5.909 -26.174 1.00 96.06 91 LEU A C 1
ATOM 728 O O . LEU A 1 91 ? 9.400 5.651 -27.255 1.00 96.06 91 LEU A O 1
ATOM 732 N N . ALA A 1 92 ? 9.383 6.809 -25.332 1.00 95.69 92 ALA A N 1
ATOM 733 C CA . ALA A 1 92 ? 10.624 7.532 -25.601 1.00 95.69 92 ALA A CA 1
ATOM 734 C C . ALA A 1 92 ? 11.819 6.578 -25.770 1.00 95.69 92 ALA A C 1
ATOM 736 O O . ALA A 1 92 ? 12.586 6.709 -26.726 1.00 95.69 92 ALA A O 1
ATOM 737 N N . LYS A 1 93 ? 11.936 5.569 -24.896 1.00 95.69 93 LYS A N 1
ATOM 738 C CA . LYS A 1 93 ? 12.982 4.537 -24.996 1.00 95.69 93 LYS A CA 1
ATOM 739 C C . LYS A 1 93 ? 12.853 3.708 -26.273 1.00 95.69 93 LYS A C 1
ATOM 741 O O . LYS A 1 93 ? 13.854 3.450 -26.936 1.00 95.69 93 LYS A O 1
ATOM 746 N N . ILE A 1 94 ? 11.631 3.319 -26.643 1.00 96.38 94 ILE A N 1
ATOM 747 C CA . ILE A 1 94 ? 11.378 2.567 -27.882 1.00 96.38 94 ILE A CA 1
ATOM 748 C C . ILE A 1 94 ? 11.798 3.393 -29.102 1.00 96.38 94 ILE A C 1
ATOM 750 O O . ILE A 1 94 ? 12.493 2.877 -29.975 1.00 96.38 94 ILE A O 1
ATOM 754 N N . ARG A 1 95 ? 11.438 4.683 -29.147 1.00 94.94 95 ARG A N 1
ATOM 755 C CA . ARG A 1 95 ? 11.829 5.590 -30.239 1.00 94.94 95 ARG A CA 1
ATOM 756 C C . ARG A 1 95 ? 13.344 5.709 -30.369 1.00 94.94 95 ARG A C 1
ATOM 758 O O . ARG A 1 95 ? 13.861 5.539 -31.467 1.00 94.94 95 ARG A O 1
ATOM 765 N N . GLN A 1 96 ? 14.054 5.928 -29.261 1.00 94.25 96 GLN A N 1
ATOM 766 C CA . GLN A 1 96 ? 15.521 5.954 -29.269 1.00 94.25 96 GLN A CA 1
ATOM 767 C C . GLN A 1 96 ? 16.102 4.655 -29.828 1.00 94.25 96 GLN A C 1
ATOM 769 O O . GLN A 1 96 ? 16.988 4.691 -30.680 1.00 94.25 96 GLN A O 1
ATOM 774 N N . LYS A 1 97 ? 15.552 3.506 -29.417 1.00 93.94 97 LYS A N 1
ATOM 775 C CA . LYS A 1 97 ? 16.035 2.213 -29.895 1.00 93.94 97 LYS A CA 1
ATOM 776 C C . LYS A 1 97 ? 15.812 2.011 -31.392 1.00 93.94 97 LYS A C 1
ATOM 778 O O . LYS A 1 97 ? 16.671 1.445 -32.062 1.00 93.94 97 LYS A O 1
ATOM 783 N N . GLN A 1 98 ? 14.686 2.480 -31.928 1.00 92.44 98 GLN A N 1
ATOM 784 C CA . GLN A 1 98 ? 14.439 2.429 -33.368 1.00 92.44 98 GLN A CA 1
ATOM 785 C C . GLN A 1 98 ? 15.401 3.321 -34.155 1.00 92.44 98 GLN A C 1
ATOM 787 O O . GLN A 1 98 ? 15.869 2.908 -35.212 1.00 92.44 98 GLN A O 1
ATOM 792 N N . GLU A 1 99 ? 15.749 4.498 -33.635 1.00 91.50 99 GLU A N 1
ATOM 793 C CA . GLU A 1 99 ? 16.737 5.376 -34.271 1.00 91.50 99 GLU A CA 1
ATOM 794 C C . GLU A 1 99 ? 18.149 4.773 -34.257 1.00 91.50 99 GLU A C 1
ATOM 796 O O . GLU A 1 99 ? 18.844 4.834 -35.269 1.00 91.50 99 GLU A O 1
ATOM 801 N N . GLU A 1 100 ? 18.563 4.114 -33.168 1.00 91.38 100 GLU A N 1
ATOM 802 C CA . GLU A 1 100 ? 19.815 3.339 -33.136 1.00 91.38 100 GLU A CA 1
ATOM 803 C C . GLU A 1 100 ? 19.832 2.234 -34.203 1.00 91.38 100 GLU A C 1
ATOM 805 O O . GLU A 1 100 ? 20.816 2.069 -34.922 1.00 91.38 100 GLU A O 1
ATOM 810 N N . LEU A 1 101 ? 18.734 1.480 -34.326 1.00 88.06 101 LEU A N 1
ATOM 811 C CA . LEU A 1 101 ? 18.617 0.383 -35.289 1.00 88.06 101 LEU A CA 1
ATOM 812 C C . LEU A 1 101 ? 18.648 0.880 -36.739 1.00 88.06 101 LEU A C 1
ATOM 814 O O . LEU A 1 101 ? 19.313 0.268 -37.574 1.00 88.06 101 LEU A O 1
ATOM 818 N N . LYS A 1 102 ? 17.990 2.006 -37.042 1.00 86.62 102 LYS A N 1
ATOM 819 C CA . LYS A 1 102 ? 18.075 2.659 -38.359 1.00 86.62 102 LYS A CA 1
ATOM 820 C C . LYS A 1 102 ? 19.500 3.107 -38.673 1.00 86.62 102 LYS A C 1
ATOM 822 O O . LYS A 1 102 ? 19.987 2.886 -39.775 1.00 86.62 102 LYS A O 1
ATOM 827 N N . ARG A 1 103 ? 20.195 3.691 -37.693 1.00 81.62 103 ARG A N 1
ATOM 828 C CA . ARG A 1 103 ? 21.575 4.165 -37.865 1.00 81.62 103 ARG A CA 1
ATOM 829 C C . ARG A 1 103 ? 22.555 3.014 -38.121 1.00 81.62 103 ARG A C 1
ATOM 831 O O . ARG A 1 103 ? 23.447 3.150 -38.946 1.00 81.62 103 ARG A O 1
ATOM 838 N N . ASN A 1 104 ? 22.352 1.873 -37.462 1.00 80.06 104 ASN A N 1
ATOM 839 C CA . ASN A 1 104 ? 23.200 0.683 -37.603 1.00 80.06 104 ASN A CA 1
ATOM 840 C C . ASN A 1 104 ? 22.869 -0.190 -38.826 1.00 80.06 104 ASN A C 1
ATOM 842 O O . ASN A 1 104 ? 23.657 -1.067 -39.168 1.00 80.06 104 ASN A O 1
ATOM 846 N N . SER A 1 105 ? 21.711 0.017 -39.460 1.00 72.75 105 SER A N 1
ATOM 847 C CA . SER A 1 105 ? 21.299 -0.677 -40.691 1.00 72.75 105 SER A CA 1
ATOM 848 C C . SER A 1 105 ? 21.564 0.134 -41.963 1.00 72.75 105 SER A C 1
ATOM 850 O O . SER A 1 105 ? 21.352 -0.382 -43.059 1.00 72.75 105 SER A O 1
ATOM 852 N N . ALA A 1 106 ? 22.057 1.373 -41.839 1.00 69.19 106 ALA A N 1
ATOM 853 C CA . ALA A 1 106 ? 22.509 2.157 -42.981 1.00 69.19 106 ALA A CA 1
ATOM 854 C C . ALA A 1 106 ? 23.720 1.465 -43.645 1.00 69.19 106 ALA A C 1
ATOM 856 O O . ALA A 1 106 ? 24.666 1.092 -42.940 1.00 69.19 106 ALA A O 1
ATOM 857 N N . PRO A 1 107 ? 23.711 1.261 -44.976 1.00 65.56 107 PRO A N 1
ATOM 858 C CA . PRO A 1 107 ? 24.823 0.627 -45.670 1.00 65.56 107 PRO A CA 1
ATOM 859 C C . PRO A 1 107 ? 26.084 1.475 -45.484 1.0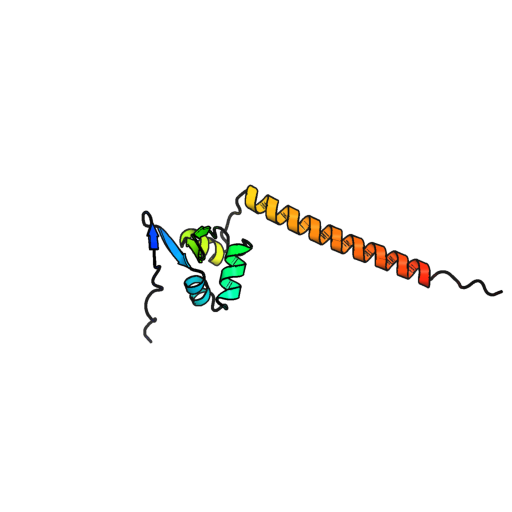0 65.56 107 PRO A C 1
ATOM 861 O O . PRO A 1 107 ? 26.065 2.684 -45.704 1.00 65.56 107 PRO A O 1
ATOM 864 N N . LYS A 1 108 ? 27.189 0.844 -45.071 1.00 63.00 108 LYS A N 1
ATOM 865 C CA . LYS A 1 108 ? 28.508 1.473 -45.171 1.00 63.00 108 LYS A CA 1
ATOM 866 C C . LYS A 1 108 ? 28.790 1.631 -46.660 1.00 63.00 108 LYS A C 1
ATOM 868 O O . LYS A 1 108 ? 28.952 0.620 -47.340 1.00 63.00 108 LYS A O 1
ATOM 873 N N . GLU A 1 109 ? 28.783 2.864 -47.160 1.00 56.53 109 GLU A N 1
ATOM 874 C CA . GLU A 1 109 ? 29.257 3.156 -48.510 1.00 56.53 109 GLU A CA 1
ATOM 875 C C . GLU A 1 109 ? 30.667 2.573 -48.644 1.00 56.53 109 GLU A C 1
ATOM 877 O O . GLU A 1 109 ? 31.580 2.928 -47.896 1.00 56.53 109 GLU A O 1
ATOM 882 N N . ALA A 1 110 ? 30.796 1.583 -49.525 1.00 56.72 110 ALA A N 1
ATOM 883 C CA . ALA A 1 110 ? 32.071 1.025 -49.921 1.00 56.72 110 ALA A CA 1
ATOM 884 C C . ALA A 1 110 ? 32.739 2.048 -50.842 1.00 56.72 110 ALA A C 1
ATOM 886 O O . ALA A 1 110 ? 32.318 2.203 -51.989 1.00 56.72 110 ALA A O 1
ATOM 887 N N . VAL A 1 111 ? 33.742 2.751 -50.318 1.00 49.34 111 VAL A N 1
ATOM 888 C CA . VAL A 1 111 ? 34.715 3.529 -51.093 1.00 49.34 111 VAL A CA 1
ATOM 889 C C . VAL A 1 111 ? 36.100 3.197 -50.568 1.00 49.34 111 VAL A C 1
ATOM 891 O O . VAL A 1 111 ? 36.277 3.245 -49.328 1.00 49.34 111 VAL A O 1
#

Organism: NCBI:txid412755

Radius of gyration: 23.06 Å; chains: 1; bounding box: 51×38×71 Å

Foldseek 3Di:
DDDPDDQDQPDDDPNWGKDWLVSQCVVVVHDSVVSQCCLVVCVQPQWDDDPPIIIHTPVSNVCVVVVVDDDDPVRVVVVVVVVVVVVVVVVVVVVVVVVVVVVVPPDDPDD

Secondary structure (DSSP, 8-state):
---------SEEETTEEEEEHHHHHHHHT--HHHHHHHHHTTSSTTEEEETTEEEEEHHHHHHHHTT-----HHHHHHHHHHHHHHHHHHHHHHHHHHHHHHHHHS-----